Protein AF-A0A358DGD6-F1 (afdb_monomer)

Solvent-accessible surface area (backbone atoms only — not comparable to full-atom values): 5473 Å² total; per-residue (Å²): 123,73,72,63,55,59,61,55,57,63,66,64,68,70,77,73,81,75,82,82,69,69,46,57,38,71,85,72,86,76,52,74,52,94,72,32,72,44,72,36,45,36,38,23,87,56,45,45,79,60,84,88,76,70,68,48,93,46,46,45,81,75,44,77,45,67,52,96,53,44,37,28,33,39,36,37,31,40,31,72,73,29,71,88,77,86,75,89

pLDDT: mean 88.12, std 14.89, range [50.31, 98.19]

Foldseek 3Di:
DVVVVVVVVVVVVVPPDDDKDKDKPPPDDDAPDPDQKDKIKIFTPQCLVDDDDWPDPQKDFPDKARDPDSGIIMTIIGRNRPDDDDTD

Nearest PDB structures (foldseek):
  9fyz-assembly2_B  TM=9.763E-01  e=1.074E-05  Bacteroides thetaiotaomicron
  9fyz-assembly3_C  TM=9.768E-01  e=1.284E-05  Bacteroides thetaiotaomicron
  1h3g-assembly1_A  TM=9.304E-01  e=7.832E-04  Flavobacterium sp. 92
  3edj-assembly1_B  TM=9.061E-01  e=6.171E-04  Flavobacterium sp. 92
  3edd-assembly1_A  TM=9.343E-01  e=1.189E-03  Flavobacterium sp. 92

Mean predicted aligned error: 7.19 Å

Radius of gyration: 20.0 Å; Cα contacts (8 Å, |Δi|>4): 132; chains: 1; bounding box: 47×54×30 Å

Sequence (88 aa):
MKKRIFTFLTFFASLVLQAQQIKVEPASWWSGLQEPELQLMISGKDIASYKVSVTAKDVYLKEAVTLENPNYQILYLDISDSAPQKFE

Structure (mmCIF, N/CA/C/O backbone):
data_AF-A0A358DGD6-F1
#
_entry.id   AF-A0A358DGD6-F1
#
loop_
_atom_site.group_PDB
_atom_site.id
_atom_site.type_symbol
_atom_site.label_atom_id
_atom_site.label_alt_id
_atom_site.label_comp_id
_atom_site.label_asym_id
_atom_site.label_entity_id
_atom_site.label_seq_id
_atom_site.pdbx_PDB_ins_code
_atom_site.Cartn_x
_atom_site.Cartn_y
_atom_site.Cartn_z
_atom_site.occupancy
_atom_site.B_iso_or_equiv
_atom_site.auth_seq_id
_atom_site.auth_comp_id
_atom_site.auth_asym_id
_atom_site.auth_atom_id
_atom_site.pdbx_PDB_model_num
ATOM 1 N N . MET A 1 1 ? 31.676 -42.996 -12.129 1.00 50.88 1 MET A N 1
ATOM 2 C CA . MET A 1 1 ? 31.896 -41.549 -12.384 1.00 50.88 1 MET A CA 1
ATOM 3 C C . MET A 1 1 ? 30.633 -40.775 -12.802 1.00 50.88 1 MET A C 1
ATOM 5 O O . MET A 1 1 ? 30.622 -39.568 -12.633 1.00 50.88 1 MET A O 1
ATOM 9 N N . LYS A 1 2 ? 29.540 -41.423 -13.249 1.00 50.31 2 LYS A N 1
ATOM 10 C CA . LYS A 1 2 ? 28.299 -40.742 -13.693 1.00 50.31 2 LYS A CA 1
ATOM 11 C C . LYS A 1 2 ? 27.420 -40.156 -12.565 1.00 50.31 2 LYS A C 1
ATOM 13 O O . LYS A 1 2 ? 26.751 -39.156 -12.774 1.00 50.31 2 LYS A O 1
ATOM 18 N N . LYS A 1 3 ? 27.470 -40.721 -11.348 1.00 51.53 3 LYS A N 1
ATOM 19 C CA . LYS A 1 3 ? 26.676 -40.250 -10.189 1.00 51.53 3 LYS A CA 1
ATOM 20 C C . LYS A 1 3 ? 27.169 -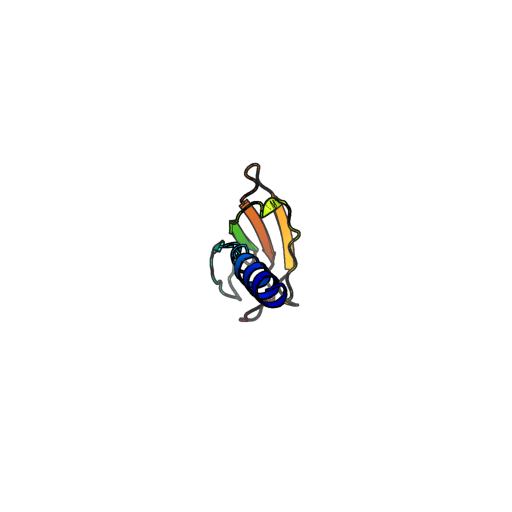38.925 -9.581 1.00 51.53 3 LYS A C 1
ATOM 22 O O . LYS A 1 3 ? 26.369 -38.206 -9.008 1.00 51.53 3 LYS A O 1
ATOM 27 N N . ARG A 1 4 ? 28.459 -38.584 -9.739 1.00 56.09 4 ARG A N 1
ATOM 28 C CA . ARG A 1 4 ? 29.037 -37.323 -9.223 1.00 56.09 4 ARG A CA 1
ATOM 29 C C . ARG A 1 4 ? 28.719 -36.109 -10.106 1.00 56.09 4 ARG A C 1
ATOM 31 O O . ARG A 1 4 ? 28.707 -34.993 -9.610 1.00 56.09 4 ARG A O 1
ATOM 38 N N . ILE A 1 5 ? 28.412 -36.341 -11.384 1.00 59.12 5 ILE A N 1
ATOM 39 C CA . ILE A 1 5 ? 27.978 -35.297 -12.327 1.00 59.12 5 ILE A CA 1
ATOM 40 C C . ILE A 1 5 ? 26.555 -34.834 -11.993 1.00 59.12 5 ILE A C 1
ATOM 42 O O . ILE A 1 5 ? 26.273 -33.642 -12.023 1.00 59.12 5 ILE A O 1
ATOM 46 N N . PHE A 1 6 ? 25.683 -35.762 -11.582 1.00 55.91 6 PHE A N 1
ATOM 47 C CA . PHE A 1 6 ? 24.309 -35.434 -11.195 1.00 55.91 6 PHE A CA 1
ATOM 48 C C . PHE A 1 6 ? 24.244 -34.569 -9.923 1.00 55.91 6 PHE A C 1
ATOM 50 O O . PHE A 1 6 ? 23.385 -33.704 -9.820 1.00 55.91 6 PHE A O 1
ATOM 57 N N . THR A 1 7 ? 25.189 -34.746 -8.990 1.00 58.28 7 THR A N 1
ATOM 58 C CA . THR A 1 7 ? 25.308 -33.917 -7.775 1.00 58.28 7 THR A CA 1
ATOM 59 C C . THR A 1 7 ? 25.816 -32.499 -8.062 1.00 58.28 7 THR A C 1
ATOM 61 O O . THR A 1 7 ? 25.494 -31.576 -7.324 1.00 58.28 7 THR A O 1
ATOM 64 N N . PHE A 1 8 ? 26.587 -32.301 -9.136 1.00 58.53 8 PHE A N 1
ATOM 65 C CA . PHE A 1 8 ? 27.070 -30.971 -9.528 1.00 58.53 8 PHE A CA 1
ATOM 66 C C . PHE A 1 8 ? 25.980 -30.135 -10.218 1.00 58.53 8 PHE A C 1
ATOM 68 O O . PHE A 1 8 ? 25.937 -28.919 -10.051 1.00 58.53 8 PHE A O 1
ATOM 75 N N . LEU A 1 9 ? 25.067 -30.785 -10.949 1.00 58.50 9 LEU A N 1
ATOM 76 C CA . LEU A 1 9 ? 23.982 -30.116 -11.673 1.00 58.50 9 LEU A CA 1
ATOM 77 C C . LEU A 1 9 ? 22.927 -29.511 -10.729 1.00 58.50 9 LEU A C 1
ATOM 79 O O . LEU A 1 9 ? 22.399 -28.436 -11.001 1.00 58.50 9 LEU A O 1
ATOM 83 N N . THR A 1 10 ? 22.656 -30.152 -9.591 1.00 60.03 10 THR A N 1
ATOM 84 C CA . THR A 1 10 ? 21.725 -29.633 -8.576 1.00 60.03 10 THR A CA 1
ATOM 85 C C . THR A 1 10 ? 22.279 -28.449 -7.783 1.00 60.03 10 THR A C 1
ATOM 87 O O . THR A 1 10 ? 21.491 -27.639 -7.305 1.00 60.03 10 THR A O 1
ATOM 90 N N . PHE A 1 11 ? 23.603 -28.295 -7.667 1.00 59.88 11 PHE A N 1
ATOM 91 C CA . PHE A 1 11 ? 24.207 -27.173 -6.934 1.00 59.88 11 PHE A CA 1
ATOM 92 C C . PHE A 1 11 ? 24.152 -25.846 -7.709 1.00 59.88 11 PHE A C 1
ATOM 94 O O . PHE A 1 11 ? 24.108 -24.784 -7.102 1.00 59.88 11 PHE A O 1
ATOM 101 N N . PHE A 1 12 ? 24.113 -25.884 -9.046 1.00 61.09 12 PHE A N 1
ATOM 102 C CA . PHE A 1 12 ? 24.066 -24.665 -9.865 1.00 61.09 12 PHE A CA 1
ATOM 103 C C . PHE A 1 12 ? 22.652 -24.068 -9.992 1.00 61.09 12 PHE A C 1
ATOM 105 O O . PHE A 1 12 ? 22.500 -22.878 -10.254 1.00 61.09 12 PHE A O 1
ATOM 112 N N . ALA A 1 13 ? 21.608 -24.876 -9.778 1.00 61.75 13 ALA A N 1
ATOM 113 C CA . ALA A 1 13 ? 20.213 -24.454 -9.925 1.00 61.75 13 ALA A CA 1
ATOM 114 C C . ALA A 1 13 ? 19.705 -23.545 -8.785 1.00 61.75 13 ALA A C 1
ATOM 116 O O . ALA A 1 13 ? 18.698 -22.863 -8.956 1.00 61.75 13 ALA A O 1
ATOM 117 N N . SER A 1 14 ? 20.386 -23.496 -7.635 1.00 64.31 14 SER A N 1
ATOM 118 C CA . SER A 1 14 ? 19.968 -22.682 -6.481 1.00 64.31 14 SER A CA 1
ATOM 119 C C . SER A 1 14 ? 20.336 -21.195 -6.588 1.00 64.31 14 SER A C 1
ATOM 121 O O . SER A 1 14 ? 19.879 -20.404 -5.767 1.00 64.31 14 SER A O 1
ATOM 123 N N . LEU A 1 15 ? 21.119 -20.784 -7.594 1.00 65.06 15 LEU A N 1
ATOM 124 C CA . LEU A 1 15 ? 21.645 -19.415 -7.706 1.00 65.06 15 LEU A CA 1
ATOM 125 C C . LEU A 1 15 ? 20.678 -18.394 -8.334 1.00 65.06 15 LEU A C 1
ATOM 127 O O . LEU A 1 15 ? 21.018 -17.216 -8.409 1.00 65.06 15 LEU A O 1
ATOM 131 N N . VAL A 1 16 ? 19.490 -18.809 -8.789 1.00 67.06 16 VAL A N 1
ATOM 132 C CA . VAL A 1 16 ? 18.606 -17.950 -9.609 1.00 67.06 16 VAL A CA 1
ATOM 133 C C . VAL A 1 16 ? 17.353 -17.449 -8.878 1.00 67.06 16 VAL A C 1
ATOM 135 O O . VAL A 1 16 ? 16.500 -16.806 -9.482 1.00 67.06 16 VAL A O 1
ATOM 138 N N . LEU A 1 17 ? 17.227 -17.693 -7.571 1.00 67.00 17 LEU A N 1
ATOM 139 C CA . LEU A 1 17 ? 16.126 -17.141 -6.779 1.00 67.00 17 LEU A CA 1
ATOM 140 C C . LEU A 1 17 ? 16.486 -15.731 -6.294 1.00 67.00 17 LEU A C 1
ATOM 142 O O . LEU A 1 17 ? 17.064 -15.561 -5.224 1.00 67.00 17 LEU A O 1
ATOM 146 N N . GLN A 1 18 ? 16.146 -14.712 -7.085 1.00 70.31 18 GLN A N 1
ATOM 147 C CA . GLN A 1 18 ? 16.128 -13.330 -6.604 1.00 70.31 18 GLN A CA 1
ATOM 148 C C . GLN A 1 18 ? 14.715 -12.971 -6.150 1.00 70.31 18 GLN A C 1
ATOM 150 O O . GLN A 1 18 ? 13.783 -12.962 -6.951 1.00 70.31 18 GLN A O 1
ATOM 155 N N . ALA A 1 19 ? 14.557 -12.679 -4.859 1.00 78.19 19 ALA A N 1
ATOM 156 C CA . ALA A 1 19 ? 13.315 -12.123 -4.342 1.00 78.19 19 ALA A CA 1
ATOM 157 C C . ALA A 1 19 ? 13.139 -10.703 -4.896 1.00 78.19 19 ALA A C 1
ATOM 159 O O . ALA A 1 19 ? 14.038 -9.867 -4.777 1.00 78.19 19 ALA A O 1
ATOM 160 N N . GLN A 1 20 ? 11.989 -10.430 -5.510 1.00 81.12 20 GLN A N 1
ATOM 161 C CA . GLN A 1 20 ? 11.661 -9.081 -5.946 1.00 81.12 20 GLN A CA 1
ATOM 162 C C . GLN A 1 20 ? 11.443 -8.201 -4.713 1.00 81.12 20 GLN A C 1
ATOM 164 O O . GLN A 1 20 ? 10.588 -8.488 -3.877 1.00 81.12 20 GLN A O 1
ATOM 169 N N . GLN A 1 21 ? 12.216 -7.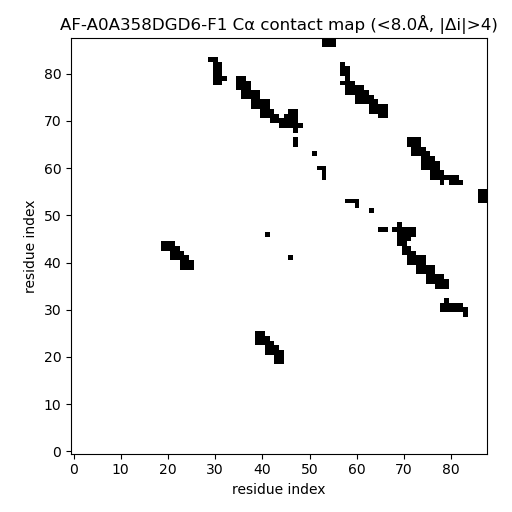122 -4.600 1.00 89.38 21 GLN A N 1
ATOM 170 C CA . GLN A 1 21 ? 12.005 -6.133 -3.553 1.00 89.38 21 GLN A CA 1
ATOM 171 C C . GLN A 1 21 ? 10.844 -5.222 -3.961 1.00 89.38 21 GLN A C 1
ATOM 173 O O . GLN A 1 21 ? 10.961 -4.448 -4.912 1.00 89.38 21 GLN A O 1
ATOM 178 N N . ILE A 1 22 ? 9.725 -5.343 -3.248 1.00 94.56 22 ILE A N 1
ATOM 179 C CA . ILE A 1 22 ? 8.554 -4.475 -3.380 1.00 94.56 22 ILE A CA 1
ATOM 180 C C . ILE A 1 22 ? 8.513 -3.567 -2.153 1.00 94.56 22 ILE A C 1
ATOM 182 O O . ILE A 1 22 ? 8.700 -4.026 -1.025 1.00 94.56 22 ILE A O 1
ATOM 186 N N . LYS A 1 23 ? 8.289 -2.273 -2.370 1.00 96.06 23 LYS A N 1
ATOM 187 C CA . LYS A 1 23 ? 8.132 -1.276 -1.314 1.00 96.06 23 LYS A CA 1
ATOM 188 C C . LYS A 1 23 ? 6.780 -0.595 -1.473 1.00 96.06 23 LYS A C 1
ATOM 190 O O . LYS A 1 23 ? 6.461 -0.118 -2.559 1.00 96.06 23 LYS A O 1
ATOM 195 N N . VAL A 1 24 ? 6.028 -0.545 -0.380 1.00 96.69 24 VAL A N 1
ATOM 196 C CA . VAL A 1 24 ? 4.735 0.137 -0.283 1.00 96.69 24 VAL A CA 1
ATOM 197 C C . VAL A 1 24 ? 4.899 1.328 0.650 1.00 96.69 24 VAL A C 1
ATOM 199 O O . VAL A 1 24 ? 5.436 1.193 1.752 1.00 96.69 24 VAL A O 1
ATOM 202 N N . GLU A 1 25 ? 4.472 2.498 0.191 1.00 97.69 25 GLU A N 1
ATOM 203 C CA . GLU A 1 25 ? 4.521 3.739 0.951 1.00 97.69 25 GLU A CA 1
ATOM 204 C C . GLU A 1 25 ? 3.139 4.404 1.003 1.00 97.69 25 GLU A C 1
ATOM 206 O O . GLU A 1 25 ? 2.502 4.535 -0.041 1.00 97.69 25 GLU A O 1
ATOM 211 N N . PRO A 1 26 ? 2.698 4.882 2.180 1.00 97.12 26 PRO A N 1
ATOM 212 C CA . PRO A 1 26 ? 3.284 4.631 3.500 1.00 97.12 26 PRO A CA 1
ATOM 213 C C . PRO A 1 26 ? 3.217 3.143 3.903 1.00 97.12 26 PRO A C 1
ATOM 215 O O . PRO A 1 26 ? 2.358 2.399 3.447 1.00 97.12 26 PRO A O 1
ATOM 218 N N . ALA A 1 27 ? 4.130 2.705 4.779 1.00 95.50 27 ALA A N 1
ATOM 219 C CA . ALA A 1 27 ? 4.220 1.301 5.212 1.00 95.50 27 ALA A CA 1
ATOM 220 C C . ALA A 1 27 ? 3.069 0.859 6.140 1.00 95.50 27 ALA A C 1
ATOM 222 O O . ALA A 1 27 ? 2.840 -0.331 6.341 1.00 95.50 27 ALA A O 1
ATOM 223 N N . SER A 1 28 ? 2.379 1.822 6.747 1.00 96.00 28 SER A N 1
ATOM 224 C CA . SER A 1 28 ? 1.219 1.619 7.609 1.00 96.00 28 SER A CA 1
ATOM 225 C C . SER A 1 28 ? 0.408 2.905 7.669 1.00 96.00 28 SER A C 1
ATOM 227 O O . SER A 1 28 ? 0.968 3.991 7.508 1.00 96.00 28 SER A O 1
ATOM 229 N N . TRP A 1 29 ? -0.879 2.786 7.970 1.00 96.75 29 TRP A N 1
ATOM 230 C CA . TRP A 1 29 ? -1.783 3.922 8.118 1.00 96.75 29 TRP A CA 1
ATOM 231 C C . TRP A 1 29 ? -2.743 3.716 9.294 1.00 96.75 29 TRP A C 1
ATOM 233 O O . TRP A 1 29 ? -2.701 2.677 9.957 1.00 96.75 29 TRP A O 1
ATOM 243 N N . TRP A 1 30 ? -3.590 4.708 9.561 1.00 95.56 30 TRP A N 1
ATOM 244 C CA . TRP A 1 30 ? -4.577 4.675 10.640 1.00 95.56 30 TRP A CA 1
ATOM 245 C C . TRP A 1 30 ? -5.999 4.618 10.092 1.00 95.56 30 TRP A C 1
ATOM 247 O O . TRP A 1 30 ? -6.325 5.298 9.121 1.00 95.56 30 TRP A O 1
ATOM 257 N N . SER A 1 31 ? -6.848 3.848 10.767 1.00 95.75 31 SER A N 1
ATOM 258 C CA . SER A 1 31 ? -8.297 3.858 10.562 1.00 95.75 31 SER A CA 1
ATOM 259 C C . SER A 1 31 ? -8.960 5.028 11.293 1.00 95.75 31 SER A C 1
ATOM 261 O O . SER A 1 31 ? -8.438 5.517 12.297 1.00 95.75 31 SER A O 1
ATOM 263 N N . GLY A 1 32 ? -10.140 5.440 10.821 1.00 94.69 32 GLY A N 1
ATOM 264 C CA . GLY A 1 32 ? -10.965 6.463 11.476 1.00 94.69 32 GLY A CA 1
ATOM 265 C C . GLY A 1 32 ? -10.481 7.904 11.289 1.00 94.69 32 GLY A C 1
ATOM 266 O O . GLY A 1 32 ? -10.823 8.772 12.092 1.00 94.69 32 GLY A O 1
ATOM 267 N N . LEU A 1 33 ? -9.668 8.171 10.263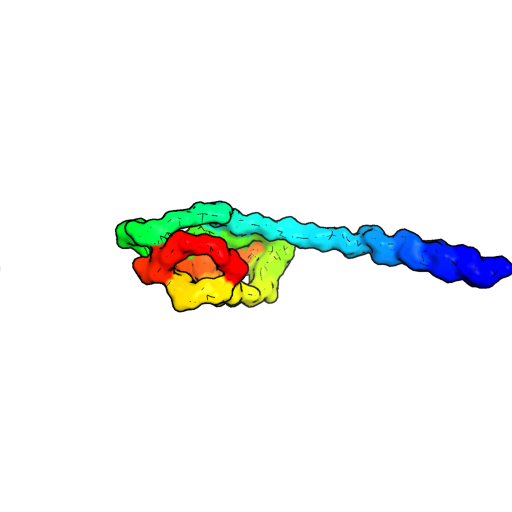 1.00 93.44 33 LEU A N 1
ATOM 268 C CA . LEU A 1 33 ? -9.306 9.537 9.884 1.00 93.44 33 LEU A CA 1
ATOM 269 C C . LEU A 1 33 ? -10.475 10.242 9.188 1.00 93.44 33 LEU A C 1
ATOM 271 O O . LEU A 1 33 ? -11.312 9.607 8.556 1.00 93.44 33 LEU A O 1
ATOM 275 N N . GLN A 1 34 ? -10.509 11.572 9.295 1.00 94.00 34 GLN A N 1
ATOM 276 C CA . GLN A 1 34 ? -11.549 12.391 8.667 1.00 94.00 34 GLN A CA 1
ATOM 277 C C . GLN A 1 34 ? -11.511 12.329 7.135 1.00 94.00 34 GLN A C 1
ATOM 279 O O . GLN A 1 34 ? -12.563 12.415 6.512 1.00 94.00 34 GLN A O 1
ATOM 284 N N . GLU A 1 35 ? -10.316 12.205 6.554 1.00 96.00 35 GLU A N 1
ATOM 285 C CA . GLU A 1 35 ? -10.118 11.959 5.126 1.00 96.00 35 GLU A CA 1
ATOM 286 C C . GLU A 1 35 ? -9.872 10.455 4.928 1.00 96.00 35 GLU A C 1
ATOM 288 O O . GLU A 1 35 ? -8.791 9.971 5.289 1.00 96.00 35 GLU A O 1
ATOM 293 N N . PRO A 1 36 ? -10.873 9.699 4.444 1.00 95.75 36 PRO A N 1
ATOM 294 C CA . PRO A 1 36 ? -10.788 8.250 4.340 1.00 95.75 36 PRO A CA 1
ATOM 295 C C . PRO A 1 36 ? -10.197 7.772 3.010 1.00 95.75 36 PRO A C 1
ATOM 297 O O . PRO A 1 36 ? -10.106 6.564 2.795 1.00 95.75 36 PRO A O 1
ATOM 300 N N . GLU A 1 37 ? -9.813 8.672 2.101 1.00 97.31 37 GLU A N 1
ATOM 301 C CA . GLU A 1 37 ? -9.115 8.278 0.882 1.00 97.31 37 GLU A CA 1
ATOM 302 C C . GLU A 1 37 ? -7.605 8.160 1.132 1.00 97.31 37 GLU A C 1
ATOM 304 O O . GLU A 1 37 ? -6.906 9.140 1.400 1.00 97.31 37 GLU A O 1
ATOM 309 N N . LEU A 1 38 ? -7.088 6.934 1.039 1.00 97.50 38 LEU A N 1
ATOM 310 C CA . LEU A 1 38 ? -5.670 6.635 1.207 1.00 97.50 38 LEU A CA 1
ATOM 311 C C . LEU A 1 38 ? -5.017 6.360 -0.146 1.00 97.50 38 LEU A C 1
ATOM 313 O O . LEU A 1 38 ? -5.368 5.407 -0.840 1.00 97.50 38 LEU A O 1
ATOM 317 N N . GLN A 1 39 ? -3.997 7.149 -0.472 1.00 98.12 39 GLN A N 1
ATOM 318 C CA . GLN A 1 39 ? -3.124 6.898 -1.611 1.00 98.12 39 GLN A CA 1
ATOM 319 C C . GLN A 1 39 ? -1.8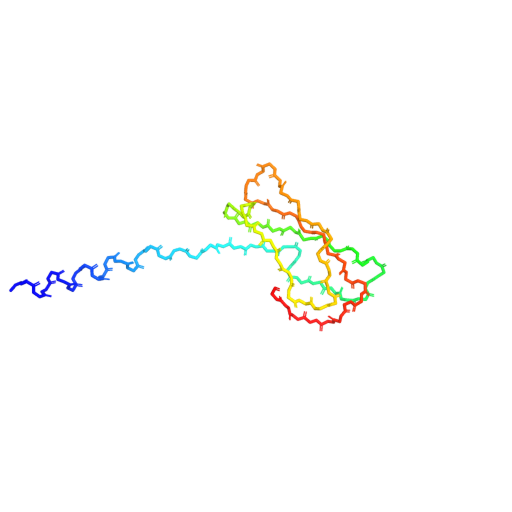87 6.097 -1.176 1.00 98.12 39 GLN A C 1
ATOM 321 O O . GLN A 1 39 ? -1.140 6.529 -0.297 1.00 98.12 39 GLN A O 1
ATOM 326 N N . LEU A 1 40 ? -1.632 4.965 -1.834 1.00 97.94 40 LEU A N 1
ATOM 327 C CA . LEU A 1 40 ? -0.407 4.180 -1.681 1.00 97.94 40 LEU A CA 1
ATOM 328 C C . LEU A 1 40 ? 0.460 4.286 -2.935 1.00 97.94 40 LEU A C 1
ATOM 330 O O . LEU A 1 40 ? -0.033 4.147 -4.052 1.00 97.94 40 LEU A O 1
ATOM 334 N N . MET A 1 41 ? 1.766 4.462 -2.750 1.00 98.06 41 MET A N 1
ATOM 335 C CA . MET A 1 41 ? 2.764 4.319 -3.805 1.00 98.06 41 MET A CA 1
ATOM 336 C C . MET A 1 41 ? 3.459 2.968 -3.666 1.00 98.06 41 MET A C 1
ATOM 338 O O . MET A 1 41 ? 4.094 2.676 -2.651 1.00 98.06 41 MET A O 1
ATOM 342 N N . ILE A 1 42 ? 3.366 2.154 -4.710 1.00 97.38 42 ILE A N 1
ATOM 343 C CA . ILE A 1 42 ? 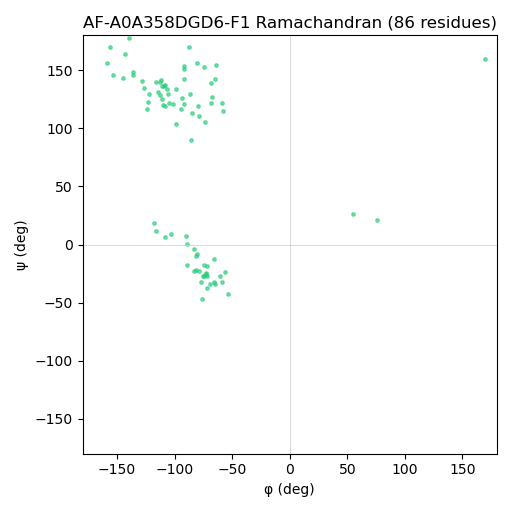4.041 0.866 -4.804 1.00 97.38 42 ILE A CA 1
ATOM 344 C C . ILE A 1 42 ? 5.211 1.011 -5.765 1.00 97.38 42 ILE A C 1
ATOM 346 O O . ILE A 1 42 ? 5.051 1.487 -6.888 1.00 97.38 42 ILE A O 1
ATOM 350 N N . SER A 1 43 ? 6.388 0.575 -5.327 1.00 97.00 43 SER A N 1
ATOM 351 C CA . SER A 1 43 ? 7.591 0.540 -6.152 1.00 97.00 43 SER A CA 1
ATOM 352 C C . SER A 1 43 ? 8.246 -0.836 -6.130 1.00 97.00 43 SER A C 1
ATOM 354 O O . SER A 1 43 ? 8.297 -1.513 -5.102 1.00 97.00 43 SER A O 1
ATOM 356 N N . GLY A 1 44 ? 8.739 -1.264 -7.285 1.00 96.06 44 GLY A N 1
ATOM 357 C CA . GLY A 1 44 ? 9.370 -2.565 -7.473 1.00 96.06 44 GLY A CA 1
ATOM 358 C C . GLY A 1 44 ? 9.580 -2.846 -8.954 1.00 96.06 44 GLY A C 1
ATOM 359 O O . GLY A 1 44 ? 8.928 -2.240 -9.796 1.00 96.06 44 GLY A O 1
ATOM 360 N N . LYS A 1 45 ? 10.492 -3.759 -9.288 1.00 95.56 45 LYS A N 1
ATOM 361 C CA . LYS A 1 45 ? 10.810 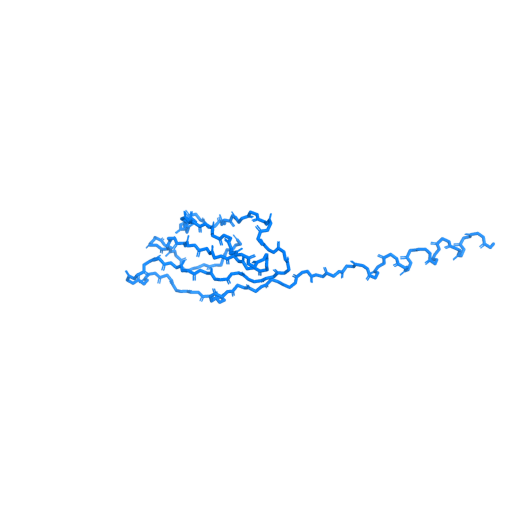-4.066 -10.688 1.00 95.56 45 LYS A CA 1
ATOM 362 C C . LYS A 1 45 ? 9.568 -4.540 -11.466 1.00 95.56 45 LYS A C 1
ATOM 364 O O . LYS A 1 45 ? 8.960 -5.533 -11.086 1.00 95.56 45 LYS A O 1
ATOM 369 N N . ASP A 1 46 ? 9.218 -3.848 -12.548 1.00 95.56 46 ASP A N 1
ATOM 370 C CA . ASP A 1 46 ? 8.101 -4.170 -13.451 1.00 95.56 46 ASP A CA 1
ATOM 371 C C . ASP A 1 46 ? 6.731 -4.319 -12.750 1.00 95.56 46 ASP A C 1
ATOM 373 O O . ASP A 1 46 ? 5.836 -5.016 -13.243 1.00 95.56 46 ASP A O 1
ATOM 377 N N . ILE A 1 47 ? 6.543 -3.664 -11.594 1.00 95.62 47 ILE A N 1
ATOM 378 C CA . ILE A 1 47 ? 5.329 -3.791 -10.771 1.00 95.62 47 ILE A CA 1
ATOM 379 C C . ILE A 1 47 ? 4.052 -3.359 -11.512 1.00 95.62 47 ILE A C 1
ATOM 381 O O . ILE A 1 47 ? 2.979 -3.901 -11.266 1.00 95.62 47 ILE A O 1
ATOM 385 N N . ALA A 1 48 ? 4.178 -2.460 -12.490 1.00 95.62 48 ALA A N 1
ATOM 386 C CA . ALA A 1 48 ? 3.098 -2.009 -13.365 1.00 95.62 48 ALA A CA 1
ATOM 387 C C . ALA A 1 48 ? 2.387 -3.137 -14.136 1.00 95.62 48 ALA A C 1
ATOM 389 O O . ALA A 1 48 ? 1.253 -2.960 -14.579 1.00 95.62 48 ALA A O 1
ATOM 390 N N . SER A 1 49 ? 3.056 -4.279 -14.335 1.00 94.94 49 SER A N 1
ATOM 391 C CA . SER A 1 49 ? 2.504 -5.439 -15.048 1.00 94.94 49 SER A CA 1
ATOM 392 C C . SER A 1 49 ? 1.595 -6.325 -14.184 1.00 94.94 49 SER A C 1
ATOM 394 O O . SER A 1 49 ? 0.916 -7.212 -14.708 1.00 94.94 49 SER A O 1
ATOM 396 N N . TYR A 1 50 ? 1.561 -6.087 -12.872 1.00 93.62 50 TYR A N 1
ATOM 397 C CA . TYR A 1 50 ? 0.796 -6.875 -11.917 1.00 93.62 50 TYR A CA 1
ATOM 398 C C . TYR A 1 50 ? -0.599 -6.286 -11.693 1.00 93.62 50 TYR A C 1
ATOM 400 O O . TYR A 1 50 ? -0.841 -5.087 -11.841 1.00 93.62 50 TYR A O 1
ATOM 408 N N . LYS A 1 51 ? -1.533 -7.159 -11.308 1.00 93.69 51 LYS A N 1
ATOM 409 C CA . LYS A 1 51 ? -2.860 -6.760 -10.835 1.00 93.69 51 LYS A CA 1
ATOM 410 C C . LYS A 1 51 ? -2.871 -6.771 -9.318 1.00 93.69 51 LYS A C 1
ATOM 412 O O . LYS A 1 51 ? -2.430 -7.743 -8.711 1.00 93.69 51 LYS A O 1
ATOM 417 N N . VAL A 1 52 ? -3.417 -5.715 -8.736 1.00 93.38 52 VAL A N 1
ATOM 418 C CA . VAL A 1 52 ? -3.558 -5.581 -7.289 1.00 93.38 52 VAL A CA 1
ATOM 419 C C . VAL A 1 52 ? -4.915 -6.107 -6.840 1.00 93.38 52 VAL A C 1
ATOM 421 O O . VAL A 1 52 ? -5.929 -5.903 -7.507 1.00 93.38 52 VAL A O 1
ATOM 424 N N . SER A 1 53 ? -4.922 -6.762 -5.685 1.00 94.00 53 SER A N 1
ATOM 425 C CA . SER A 1 53 ? -6.117 -7.142 -4.938 1.00 94.00 53 SER A CA 1
ATOM 426 C C . SER A 1 53 ? -5.901 -6.843 -3.461 1.00 94.00 53 SER A C 1
ATOM 428 O O . SER A 1 53 ? -4.777 -6.965 -2.990 1.00 94.00 53 SER A O 1
ATOM 430 N N . VAL A 1 54 ? -6.973 -6.511 -2.748 1.00 94.06 54 VAL A N 1
ATOM 431 C CA . VAL A 1 54 ? -6.969 -6.283 -1.298 1.00 94.06 54 VAL A CA 1
ATOM 432 C C . VAL A 1 54 ? -7.818 -7.367 -0.642 1.00 94.06 54 VAL A C 1
ATOM 434 O O . VAL A 1 54 ? -8.925 -7.646 -1.106 1.00 94.06 54 VAL A O 1
ATOM 437 N N . THR A 1 55 ? -7.298 -8.005 0.408 1.00 95.06 55 THR A N 1
ATOM 438 C CA . THR A 1 55 ? -7.993 -9.105 1.105 1.00 95.06 55 THR A CA 1
ATOM 439 C C . THR A 1 55 ? -8.899 -8.649 2.251 1.00 95.06 55 THR A C 1
ATOM 441 O O . THR A 1 55 ? -9.777 -9.406 2.676 1.00 95.06 55 THR A O 1
ATOM 444 N N . ALA A 1 56 ? -8.716 -7.422 2.745 1.00 95.00 56 ALA A N 1
ATOM 445 C CA . ALA A 1 56 ? -9.571 -6.830 3.769 1.00 95.00 56 ALA A CA 1
ATOM 446 C C . ALA A 1 56 ? -11.007 -6.621 3.256 1.00 95.00 56 ALA A C 1
ATOM 448 O O . ALA A 1 56 ? -11.231 -6.278 2.098 1.00 95.00 56 ALA A O 1
ATOM 449 N N . LYS A 1 57 ? -11.996 -6.848 4.129 1.00 93.44 57 LYS A N 1
ATOM 450 C CA . LYS A 1 57 ? -13.428 -6.772 3.769 1.00 93.44 57 LYS A CA 1
ATOM 451 C C . LYS A 1 57 ? -13.988 -5.350 3.795 1.00 93.44 57 LYS A C 1
ATOM 453 O O . LYS A 1 57 ? -15.016 -5.092 3.186 1.00 93.44 57 LYS A O 1
ATOM 458 N N . ASP A 1 58 ? -13.337 -4.481 4.548 1.00 95.81 58 ASP A N 1
ATOM 459 C CA . ASP A 1 58 ? -13.719 -3.119 4.923 1.00 95.81 58 ASP A CA 1
ATOM 460 C C . ASP A 1 58 ? -12.737 -2.069 4.369 1.00 95.81 58 ASP A C 1
ATOM 462 O O . ASP A 1 58 ? -12.779 -0.904 4.757 1.00 95.81 58 ASP A O 1
ATOM 466 N N . VAL A 1 59 ? -11.852 -2.483 3.454 1.00 96.94 59 VAL A N 1
ATOM 467 C CA . VAL A 1 59 ? -10.955 -1.611 2.690 1.00 96.94 59 VAL A CA 1
ATOM 468 C C . VAL A 1 59 ? -11.209 -1.853 1.210 1.00 96.94 59 VAL A C 1
ATOM 470 O O . VAL A 1 59 ? -11.062 -2.977 0.726 1.00 96.94 59 VAL A O 1
ATOM 473 N N . TYR A 1 60 ? -11.565 -0.801 0.478 1.00 96.56 60 TYR A N 1
ATOM 474 C CA . TYR A 1 60 ? -11.970 -0.926 -0.920 1.00 96.56 60 TYR A CA 1
ATOM 475 C C . TYR A 1 60 ? -10.932 -0.314 -1.852 1.00 96.56 60 TYR A C 1
ATOM 477 O O . TYR A 1 60 ? -10.590 0.858 -1.733 1.00 96.56 60 TYR A O 1
ATOM 485 N N . LEU A 1 61 ? -10.453 -1.092 -2.824 1.00 97.00 61 LEU A N 1
ATOM 486 C CA . LEU A 1 61 ? -9.617 -0.570 -3.905 1.00 97.00 61 LEU A CA 1
ATOM 487 C C . LEU A 1 61 ? -10.492 0.226 -4.881 1.00 97.00 61 LEU A C 1
ATOM 489 O O . LEU A 1 61 ? -11.246 -0.365 -5.655 1.00 97.00 61 LEU A O 1
ATOM 493 N N . LYS A 1 62 ? -10.389 1.558 -4.843 1.00 97.00 62 LYS A N 1
ATOM 494 C CA . LYS A 1 62 ? -11.112 2.458 -5.753 1.00 97.00 62 LYS A CA 1
ATOM 495 C C . LYS A 1 62 ? -10.472 2.461 -7.132 1.00 97.00 62 LYS A C 1
ATOM 497 O O . LYS A 1 62 ? -11.163 2.344 -8.140 1.00 97.00 62 LYS A O 1
ATOM 502 N N . GLU A 1 63 ? -9.151 2.592 -7.164 1.00 97.06 63 GLU A N 1
ATOM 503 C CA . GLU A 1 63 ? -8.409 2.736 -8.408 1.00 97.06 63 GLU A CA 1
ATOM 504 C C . GLU A 1 63 ? -6.973 2.228 -8.261 1.00 97.06 63 GLU A C 1
ATOM 506 O O . GLU A 1 63 ? -6.348 2.371 -7.210 1.00 97.06 63 GLU A O 1
ATOM 511 N N . ALA A 1 64 ? -6.448 1.649 -9.341 1.00 97.19 64 ALA A N 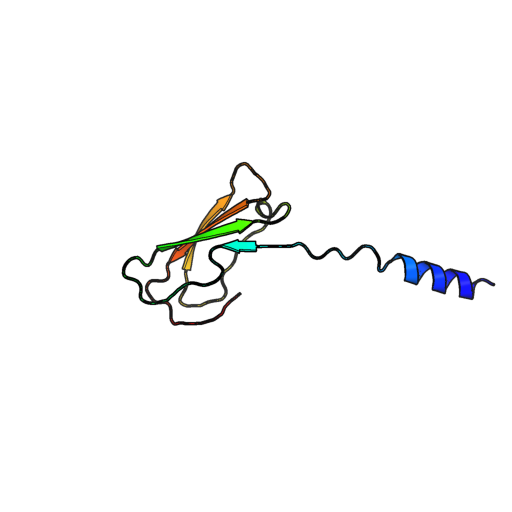1
ATOM 512 C CA . ALA A 1 64 ? -5.039 1.317 -9.492 1.00 97.19 64 ALA A CA 1
ATOM 513 C C . ALA A 1 64 ? -4.504 1.995 -10.757 1.00 97.19 64 ALA A C 1
ATOM 515 O O . ALA A 1 64 ? -4.941 1.688 -11.868 1.00 97.19 64 ALA A O 1
ATOM 516 N N . VAL A 1 65 ? -3.555 2.909 -10.583 1.00 97.38 65 VAL A N 1
ATOM 517 C CA . VAL A 1 65 ? -2.982 3.729 -11.648 1.00 97.38 65 VAL A CA 1
ATOM 518 C C . VAL A 1 65 ? -1.562 3.270 -11.933 1.00 97.38 65 VAL A C 1
ATOM 520 O O . VAL A 1 65 ? -0.677 3.337 -11.078 1.00 97.38 65 VAL A O 1
ATOM 523 N N . THR A 1 66 ? -1.329 2.833 -13.164 1.00 94.94 66 THR A N 1
ATOM 524 C CA . THR A 1 66 ? 0.014 2.550 -13.66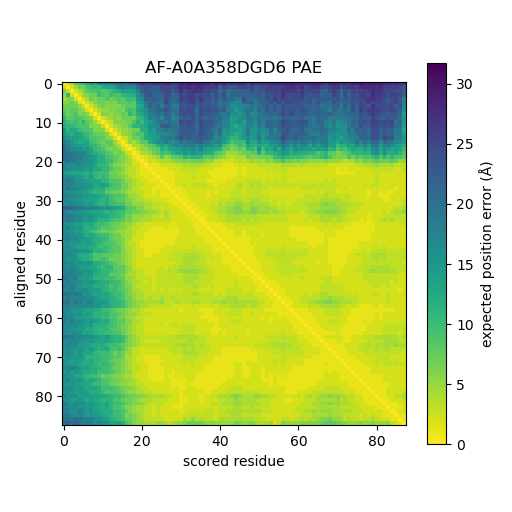8 1.00 94.94 66 THR A CA 1
ATOM 525 C C . THR A 1 66 ? 0.628 3.829 -14.227 1.00 94.94 66 THR A C 1
ATOM 527 O O . THR A 1 66 ? 0.009 4.520 -15.034 1.00 94.94 66 THR A O 1
ATOM 530 N N . LEU A 1 67 ? 1.851 4.140 -13.801 1.00 94.81 67 LEU A N 1
ATOM 531 C CA . LEU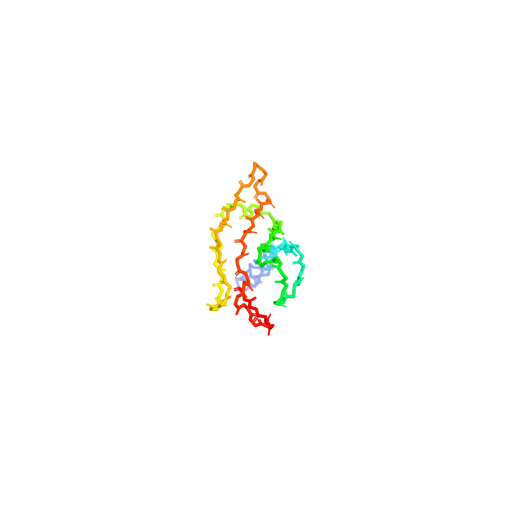 A 1 67 ? 2.602 5.292 -14.299 1.00 94.81 67 LEU A CA 1
ATOM 532 C C . LEU A 1 67 ? 3.397 4.926 -15.562 1.00 94.81 67 LEU A C 1
ATOM 534 O O . LEU A 1 67 ? 3.549 3.754 -15.899 1.00 94.81 67 LEU A O 1
ATOM 538 N N . GLU A 1 68 ? 3.962 5.928 -16.241 1.00 96.44 68 GLU A N 1
ATOM 539 C CA . GLU A 1 68 ? 4.849 5.699 -17.396 1.00 96.44 68 GLU A CA 1
ATOM 540 C C . GLU A 1 68 ? 6.078 4.850 -17.034 1.00 96.44 68 GLU A C 1
ATOM 542 O O . GLU A 1 68 ? 6.579 4.080 -17.853 1.00 96.44 68 GLU A O 1
ATOM 547 N N . ASN A 1 69 ? 6.567 4.972 -15.795 1.00 97.38 69 ASN A N 1
ATOM 548 C CA . ASN A 1 69 ? 7.648 4.136 -15.293 1.00 97.38 69 ASN A CA 1
ATOM 549 C C . ASN A 1 69 ? 7.094 2.762 -14.868 1.00 97.38 69 ASN A C 1
ATOM 551 O O . ASN A 1 69 ? 6.321 2.705 -13.909 1.00 97.38 69 ASN A O 1
ATOM 555 N N . PRO A 1 70 ? 7.544 1.649 -15.483 1.00 96.75 70 PRO A N 1
ATOM 556 C CA . PRO A 1 70 ? 7.017 0.314 -15.194 1.00 96.75 70 PRO A CA 1
ATOM 557 C C . PRO A 1 70 ? 7.308 -0.165 -13.765 1.00 96.75 70 PRO A C 1
ATOM 559 O O . PRO A 1 70 ? 6.733 -1.153 -13.313 1.00 96.75 70 PRO A O 1
ATOM 562 N N . ASN A 1 71 ? 8.191 0.525 -13.040 1.00 97.19 71 ASN A N 1
ATOM 563 C CA . ASN A 1 71 ? 8.564 0.171 -11.677 1.00 97.19 71 ASN A CA 1
ATOM 564 C C . ASN A 1 71 ? 7.690 0.825 -10.598 1.00 97.19 71 ASN A C 1
ATOM 566 O O . ASN A 1 71 ? 8.020 0.710 -9.416 1.00 97.19 71 ASN A O 1
ATOM 570 N N . TYR A 1 72 ? 6.608 1.513 -10.984 1.00 97.25 72 TYR A N 1
ATOM 571 C CA . TYR A 1 72 ? 5.718 2.214 -10.062 1.00 97.25 72 TYR A CA 1
ATOM 572 C C . TYR A 1 72 ? 4.236 2.004 -10.384 1.00 97.25 72 TYR A C 1
ATOM 574 O O . TYR A 1 72 ? 3.828 1.956 -11.545 1.00 97.25 72 TYR A O 1
ATOM 582 N N . GLN A 1 73 ? 3.428 1.954 -9.329 1.00 97.44 73 GLN A N 1
ATOM 583 C CA . GLN A 1 73 ? 1.971 1.938 -9.394 1.00 97.44 73 GLN A CA 1
ATOM 584 C C . GLN A 1 73 ? 1.403 2.718 -8.203 1.00 97.44 73 GLN A C 1
ATOM 586 O O . GLN A 1 73 ? 1.970 2.679 -7.109 1.00 97.44 73 GLN A O 1
ATOM 591 N N . ILE A 1 74 ? 0.303 3.436 -8.410 1.00 98.19 74 ILE A N 1
ATOM 592 C CA . ILE A 1 74 ? -0.427 4.145 -7.354 1.00 98.19 74 ILE A CA 1
ATOM 593 C C . ILE A 1 74 ? -1.740 3.414 -7.102 1.00 98.19 74 ILE A C 1
ATOM 595 O O . ILE A 1 74 ? -2.419 3.030 -8.052 1.00 98.19 74 ILE A O 1
ATOM 599 N N . LEU A 1 75 ? -2.106 3.241 -5.837 1.00 97.88 75 LEU A N 1
ATOM 600 C CA . LEU A 1 75 ? -3.415 2.730 -5.444 1.00 97.88 75 LEU A CA 1
ATOM 601 C C . LEU A 1 75 ? -4.176 3.782 -4.662 1.00 97.88 75 LEU A C 1
ATOM 603 O O . LEU A 1 75 ? -3.607 4.424 -3.782 1.00 97.88 75 LEU A O 1
ATOM 607 N N . TYR A 1 76 ? -5.467 3.882 -4.938 1.00 98.12 76 TYR A N 1
ATOM 608 C CA . TYR A 1 76 ? -6.411 4.665 -4.157 1.00 98.12 76 TYR A CA 1
ATOM 609 C C . TYR A 1 76 ? -7.337 3.707 -3.420 1.00 98.12 76 TYR A C 1
ATOM 611 O O . TYR A 1 76 ? -8.029 2.894 -4.041 1.00 98.12 76 TYR A O 1
ATOM 619 N N . LEU A 1 77 ? -7.320 3.788 -2.095 1.00 97.88 77 LEU A N 1
ATOM 620 C CA . LEU A 1 77 ? -8.122 2.968 -1.201 1.00 97.88 77 LEU A CA 1
ATOM 621 C C . LEU A 1 77 ? -9.163 3.831 -0.491 1.00 97.88 77 LEU A C 1
ATOM 623 O O . LEU A 1 77 ? -8.859 4.935 -0.047 1.00 97.88 77 LEU A O 1
ATOM 627 N N . ASP A 1 78 ? -10.368 3.296 -0.341 1.00 97.56 78 ASP A N 1
ATOM 628 C CA . ASP A 1 78 ? -11.357 3.786 0.613 1.00 97.56 78 ASP A CA 1
ATOM 629 C C . ASP A 1 78 ? -11.192 3.024 1.931 1.00 97.56 78 ASP A C 1
ATOM 631 O O . ASP A 1 78 ? -11.289 1.791 1.957 1.00 97.56 78 ASP A O 1
ATOM 635 N N . ILE A 1 79 ? -10.926 3.758 3.010 1.00 97.44 79 ILE A N 1
ATOM 636 C CA . ILE A 1 79 ? -10.771 3.218 4.364 1.00 97.44 79 ILE A CA 1
ATOM 637 C C . ILE A 1 79 ? -11.827 3.757 5.345 1.00 97.44 79 ILE A C 1
ATOM 639 O O . ILE A 1 79 ? -11.622 3.656 6.559 1.00 97.44 79 ILE A O 1
ATOM 643 N N . SER A 1 80 ? -12.945 4.304 4.844 1.00 97.06 80 SER A N 1
ATOM 644 C CA . SER A 1 80 ? -14.005 4.951 5.646 1.00 97.06 80 SER A CA 1
ATOM 645 C C . SER A 1 80 ? -14.537 4.064 6.771 1.00 97.06 80 SER A C 1
ATOM 647 O O . SER A 1 80 ? -14.698 4.526 7.898 1.00 97.06 80 SER A O 1
ATOM 649 N N . ASP A 1 81 ? -14.744 2.780 6.472 1.00 95.62 81 ASP A N 1
ATOM 650 C CA . ASP A 1 81 ? -15.308 1.791 7.399 1.00 95.62 81 ASP A CA 1
ATOM 651 C C . ASP A 1 81 ? -14.245 0.853 7.991 1.00 95.62 81 ASP A C 1
ATOM 653 O O . ASP A 1 81 ? -14.577 -0.144 8.636 1.00 95.62 81 ASP A O 1
ATOM 657 N N . SER A 1 82 ? -12.962 1.149 7.764 1.00 96.44 82 SER A N 1
ATOM 658 C CA . SER A 1 82 ? -11.883 0.241 8.145 1.00 96.44 82 SER A CA 1
ATOM 659 C C . SER A 1 82 ? -11.721 0.132 9.663 1.00 96.44 82 SER A C 1
ATOM 661 O O . SER A 1 82 ? -11.716 1.130 10.390 1.00 96.44 82 SER A O 1
ATOM 663 N N . ALA A 1 83 ? -11.493 -1.084 10.149 1.00 96.50 83 ALA A N 1
ATOM 664 C CA . ALA A 1 83 ? -10.947 -1.330 11.477 1.00 96.50 83 ALA A CA 1
ATOM 665 C C . ALA A 1 83 ? -9.406 -1.438 11.433 1.00 96.50 83 ALA A C 1
ATOM 667 O O . ALA A 1 83 ? -8.854 -1.918 10.434 1.00 96.50 83 ALA A O 1
ATOM 668 N N . PRO A 1 84 ? -8.690 -1.076 12.522 1.00 96.44 84 PRO A N 1
ATOM 669 C CA . PRO A 1 84 ? -7.249 -1.290 12.617 1.00 96.44 84 PRO A CA 1
ATOM 670 C C . PRO A 1 84 ? -6.896 -2.770 12.458 1.00 96.44 84 PRO A C 1
ATOM 672 O O . PRO A 1 84 ? -7.242 -3.601 13.299 1.00 96.44 84 PRO A O 1
ATOM 675 N N . GLN A 1 85 ? -6.185 -3.105 11.386 1.00 95.19 85 GLN A N 1
ATOM 676 C CA . GLN A 1 85 ? -5.833 -4.483 11.061 1.00 95.19 85 GLN A CA 1
ATOM 677 C C . GLN A 1 85 ? -4.585 -4.544 10.173 1.00 95.19 85 GLN A C 1
ATOM 679 O O . GLN A 1 85 ? -4.107 -3.529 9.666 1.00 95.19 85 GLN A O 1
ATOM 684 N N . LYS A 1 86 ? -4.056 -5.755 9.985 1.00 95.12 86 LYS A N 1
ATOM 685 C CA . LYS A 1 86 ? -3.078 -6.063 8.938 1.00 95.12 86 LYS A CA 1
ATOM 686 C C . LYS A 1 86 ? -3.750 -6.966 7.916 1.00 95.12 86 LYS A C 1
ATOM 688 O O . LYS A 1 86 ? -4.440 -7.904 8.310 1.00 95.12 86 LYS A O 1
ATOM 693 N N . PHE A 1 87 ? -3.532 -6.685 6.642 1.00 92.06 87 PHE A N 1
ATOM 694 C CA . PHE A 1 87 ? -4.053 -7.463 5.527 1.00 92.06 87 PHE A CA 1
ATOM 695 C C . PHE A 1 87 ? -3.019 -7.510 4.403 1.00 92.06 87 PHE A C 1
ATOM 697 O O . PHE A 1 87 ? -2.071 -6.721 4.401 1.00 92.06 87 PHE A O 1
ATOM 704 N N . GLU A 1 88 ? -3.225 -8.455 3.489 1.00 87.25 88 GLU A N 1
ATOM 705 C CA . GLU A 1 88 ? -2.452 -8.621 2.252 1.00 87.25 88 GLU A CA 1
ATOM 706 C C . GLU A 1 88 ? -3.183 -7.987 1.062 1.00 87.25 88 GLU A C 1
ATOM 708 O O . GLU A 1 88 ? -4.444 -8.071 1.024 1.00 87.25 88 GLU A O 1
#

Secondary structure (DSSP, 8-state):
-HHHHHHHHHHHGGGG-PPP--EEESS---SS-SS-EEEEEEESTTGGGSPP----SS-EEEEEEE-SSTTEEEEEEE-TT--S----